Protein AF-A0A480A9K2-F1 (afdb_monomer_lite)

Foldseek 3Di:
DDDDDDDDDPVVVVVLVVVCVVVVNPDSVRVVVVVVVVVVVVVVVVVVVVVVVCVVVVDDDDDCDPVNVVVVVVVVVD

Structure (mmCIF, N/CA/C/O backbone):
data_AF-A0A480A9K2-F1
#
_entry.id   AF-A0A480A9K2-F1
#
loop_
_atom_site.group_PDB
_atom_site.id
_atom_site.type_symbol
_atom_site.label_atom_id
_atom_site.label_alt_id
_atom_site.label_comp_id
_atom_site.label_asym_id
_atom_site.label_entity_id
_atom_site.label_seq_id
_atom_site.pdbx_PDB_ins_code
_atom_site.Cartn_x
_atom_site.Cartn_y
_atom_site.Cartn_z
_atom_site.occupancy
_atom_site.B_iso_or_equiv
_atom_site.auth_seq_id
_atom_site.auth_comp_id
_atom_site.auth_asym_id
_atom_site.auth_atom_id
_atom_site.pdbx_PDB_model_num
ATOM 1 N N . MET A 1 1 ? -9.777 11.366 -16.431 1.00 65.69 1 MET A N 1
ATOM 2 C CA . MET A 1 1 ? -8.662 11.230 -15.460 1.00 65.69 1 MET A CA 1
ATOM 3 C C . MET A 1 1 ? -7.786 12.468 -15.539 1.00 65.69 1 MET A C 1
ATOM 5 O O . MET A 1 1 ? -7.709 13.048 -16.614 1.00 65.69 1 MET A O 1
ATOM 9 N N . LYS A 1 2 ? -7.140 12.866 -14.437 1.00 84.81 2 LYS A N 1
ATOM 10 C CA . LYS A 1 2 ? -6.058 13.862 -14.463 1.00 84.81 2 LYS A CA 1
ATOM 11 C C . LYS A 1 2 ? -4.731 13.152 -14.749 1.00 84.81 2 LYS A C 1
ATOM 13 O O . LYS A 1 2 ? -4.538 12.036 -14.272 1.00 84.81 2 LYS A O 1
ATOM 18 N N . SER A 1 3 ? -3.857 13.773 -15.535 1.00 89.75 3 SER A N 1
ATOM 19 C CA . SER A 1 3 ? -2.518 13.257 -15.830 1.00 89.75 3 SER A CA 1
ATOM 20 C C . SER A 1 3 ? -1.527 13.638 -14.729 1.00 89.75 3 SER A C 1
ATOM 22 O O . SER A 1 3 ? -1.612 14.726 -14.161 1.00 89.75 3 SER A O 1
ATOM 24 N N . MET A 1 4 ? -0.567 12.755 -14.466 1.00 91.50 4 MET A N 1
ATOM 25 C CA . MET A 1 4 ? 0.582 12.995 -13.595 1.00 91.50 4 MET A CA 1
ATOM 26 C C . MET A 1 4 ? 1.834 12.569 -14.362 1.00 91.50 4 MET A C 1
ATOM 28 O O . MET A 1 4 ? 1.866 11.464 -14.899 1.00 91.50 4 MET A O 1
ATOM 32 N N . ASN A 1 5 ? 2.838 13.443 -14.425 1.00 93.00 5 ASN A N 1
ATOM 33 C CA . ASN A 1 5 ? 4.120 13.146 -15.061 1.00 93.00 5 ASN A CA 1
ATOM 34 C C . ASN A 1 5 ? 5.135 12.794 -13.976 1.00 93.00 5 ASN A C 1
ATOM 36 O O . ASN A 1 5 ? 5.250 13.519 -12.988 1.00 93.00 5 ASN A O 1
ATOM 40 N N . ILE A 1 6 ? 5.854 11.692 -14.162 1.00 89.81 6 ILE A N 1
ATOM 41 C CA . ILE A 1 6 ? 6.842 11.194 -13.206 1.00 89.81 6 ILE A CA 1
ATOM 42 C C . ILE A 1 6 ? 8.127 10.916 -13.983 1.00 89.81 6 ILE A C 1
ATOM 44 O O . ILE A 1 6 ? 8.109 10.158 -14.951 1.00 89.81 6 ILE A O 1
ATOM 48 N N . SER A 1 7 ? 9.231 11.529 -13.561 1.00 95.44 7 SER A N 1
ATOM 49 C CA . SER A 1 7 ? 10.561 11.229 -14.096 1.00 95.44 7 SER A CA 1
ATOM 50 C C . SER A 1 7 ? 11.180 10.091 -13.297 1.00 95.44 7 SER A C 1
ATOM 52 O O . SER A 1 7 ? 11.226 10.154 -12.070 1.00 95.44 7 SER A O 1
ATOM 54 N N . LEU A 1 8 ? 11.664 9.065 -13.992 1.00 94.94 8 LEU A N 1
ATOM 55 C CA . LEU A 1 8 ? 12.274 7.879 -13.398 1.00 94.94 8 LEU A CA 1
ATOM 56 C C . LEU A 1 8 ? 13.610 7.581 -14.094 1.00 94.94 8 LEU A C 1
ATOM 58 O O . LEU A 1 8 ? 13.703 7.798 -15.306 1.00 94.94 8 LEU A O 1
ATOM 62 N N . PRO A 1 9 ? 14.621 7.072 -13.366 1.00 98.06 9 PRO A N 1
ATOM 63 C CA . PRO A 1 9 ? 15.803 6.470 -13.975 1.00 98.06 9 PRO A CA 1
ATOM 64 C C . PRO A 1 9 ? 15.422 5.302 -14.889 1.00 98.06 9 PRO A C 1
ATOM 66 O O . PRO A 1 9 ? 14.420 4.626 -14.645 1.00 98.06 9 PRO A O 1
ATOM 69 N N . ASP A 1 10 ? 16.254 5.025 -15.892 1.00 97.50 10 ASP A N 1
ATOM 70 C CA . ASP A 1 10 ? 15.987 3.965 -16.874 1.00 97.50 10 ASP A CA 1
ATOM 71 C C . ASP A 1 10 ? 15.800 2.598 -16.206 1.00 97.50 10 ASP A C 1
ATOM 73 O O . ASP A 1 10 ? 14.830 1.906 -16.488 1.00 97.50 10 ASP A O 1
ATOM 77 N N . THR A 1 11 ? 16.607 2.286 -15.190 1.00 98.00 11 THR A N 1
ATOM 78 C CA . THR A 1 11 ? 16.492 1.034 -14.424 1.00 98.00 11 THR A CA 1
ATOM 79 C C . THR A 1 11 ? 15.129 0.847 -13.753 1.00 98.00 11 THR A C 1
ATOM 81 O O . THR A 1 11 ? 14.635 -0.274 -13.648 1.00 98.00 11 THR A O 1
ATOM 84 N N . MET A 1 12 ? 14.493 1.931 -13.297 1.00 97.75 12 MET A N 1
ATOM 85 C CA . MET A 1 12 ? 13.147 1.861 -12.727 1.00 97.75 12 MET A CA 1
ATOM 86 C C . MET A 1 12 ? 12.088 1.697 -13.814 1.00 97.75 12 MET A C 1
ATOM 88 O O . MET A 1 12 ? 11.097 1.005 -13.582 1.00 97.75 12 MET A O 1
ATOM 92 N N . ARG A 1 13 ? 12.280 2.318 -14.985 1.00 95.81 13 ARG A N 1
ATOM 93 C CA . ARG A 1 13 ? 11.380 2.143 -16.130 1.00 95.81 13 ARG A CA 1
ATOM 94 C C . ARG A 1 13 ? 11.382 0.690 -16.592 1.00 95.81 13 ARG A C 1
ATOM 96 O O . ARG A 1 13 ? 10.305 0.109 -16.674 1.00 95.81 13 ARG A O 1
ATOM 103 N N . ASP A 1 14 ? 12.561 0.107 -16.789 1.00 97.62 14 ASP A N 1
ATOM 104 C CA . ASP A 1 14 ? 12.719 -1.275 -17.257 1.00 97.62 14 ASP A CA 1
ATOM 105 C C . ASP A 1 14 ? 12.032 -2.262 -16.304 1.00 97.62 14 ASP A C 1
ATOM 107 O O . ASP A 1 14 ? 11.254 -3.116 -16.727 1.00 97.62 14 ASP A O 1
ATOM 111 N N . TYR A 1 15 ? 12.228 -2.078 -14.993 1.00 97.62 15 TYR A N 1
ATOM 112 C CA . TYR A 1 15 ? 11.542 -2.873 -13.974 1.00 97.62 15 TYR A CA 1
ATOM 113 C C . TYR A 1 15 ? 10.012 -2.756 -14.069 1.00 97.62 15 TYR A C 1
ATOM 115 O O . TYR A 1 15 ? 9.292 -3.748 -13.954 1.00 97.62 15 TYR A O 1
ATOM 123 N N . ILE A 1 16 ? 9.488 -1.544 -14.271 1.00 96.81 16 ILE A N 1
ATOM 124 C CA . ILE A 1 16 ? 8.045 -1.319 -14.398 1.00 96.81 16 ILE A CA 1
ATOM 125 C C . ILE A 1 16 ? 7.497 -1.994 -15.659 1.00 96.81 16 ILE A C 1
ATOM 127 O O . ILE A 1 16 ? 6.439 -2.619 -15.597 1.00 96.81 16 ILE A O 1
ATOM 131 N N . GLU A 1 17 ? 8.198 -1.883 -16.785 1.00 95.94 17 GLU A N 1
ATOM 132 C CA . GLU A 1 17 ? 7.808 -2.519 -18.046 1.00 95.94 17 GLU A CA 1
ATOM 133 C C . GLU A 1 17 ? 7.789 -4.048 -17.921 1.00 95.94 17 GLU A C 1
ATOM 135 O O . GLU A 1 17 ? 6.827 -4.689 -18.351 1.00 95.94 17 GLU A O 1
ATOM 140 N N . GLU A 1 18 ? 8.773 -4.631 -17.232 1.00 97.69 18 GLU A N 1
ATOM 141 C CA . GLU A 1 18 ? 8.792 -6.057 -16.903 1.00 97.69 18 GLU A CA 1
ATOM 142 C C . GLU A 1 18 ? 7.585 -6.457 -16.037 1.00 97.69 18 GLU A C 1
ATOM 144 O O . GLU A 1 18 ? 6.899 -7.434 -16.346 1.00 97.69 18 GLU A O 1
ATOM 149 N N . GLN A 1 19 ? 7.264 -5.689 -14.987 1.00 97.62 19 GLN A N 1
ATOM 150 C CA . GLN A 1 19 ? 6.094 -5.964 -14.143 1.00 97.62 19 GLN A CA 1
ATOM 151 C C . GLN A 1 19 ? 4.774 -5.858 -14.917 1.00 97.62 19 GLN A C 1
ATOM 153 O O . GLN A 1 19 ? 3.859 -6.651 -14.677 1.00 97.62 19 GLN A O 1
ATOM 158 N N . VAL A 1 20 ? 4.667 -4.905 -15.847 1.00 97.81 20 VAL A N 1
ATOM 159 C CA . VAL A 1 20 ? 3.507 -4.761 -16.738 1.00 97.81 20 VAL A CA 1
ATOM 160 C C . VAL A 1 20 ? 3.339 -6.009 -17.599 1.00 97.81 20 VAL A C 1
ATOM 162 O O . VAL A 1 20 ? 2.250 -6.582 -17.617 1.00 97.81 20 VAL A O 1
ATOM 165 N N . ALA A 1 21 ? 4.416 -6.474 -18.236 1.00 97.19 21 ALA A N 1
ATOM 166 C CA . ALA A 1 21 ? 4.391 -7.663 -19.082 1.00 97.19 21 ALA A CA 1
ATOM 167 C C . ALA A 1 21 ? 4.082 -8.944 -18.287 1.00 97.19 21 ALA A C 1
ATOM 169 O O . ALA A 1 21 ? 3.192 -9.706 -18.662 1.00 97.19 21 ALA A O 1
ATOM 170 N N . GLN A 1 22 ? 4.768 -9.168 -17.162 1.00 97.06 22 GLN A N 1
ATOM 171 C CA . GLN A 1 22 ? 4.625 -10.386 -16.355 1.00 97.06 22 GLN A CA 1
ATOM 172 C C . GLN A 1 22 ? 3.240 -10.531 -15.725 1.00 97.06 22 GLN A C 1
ATOM 174 O O . GLN A 1 22 ? 2.721 -11.640 -15.616 1.00 97.06 22 GLN A O 1
ATOM 179 N N . ARG A 1 23 ? 2.641 -9.418 -15.290 1.00 95.00 23 ARG A N 1
ATOM 180 C CA . ARG A 1 23 ? 1.330 -9.419 -14.625 1.00 95.00 23 ARG A CA 1
ATOM 181 C C . ARG A 1 23 ? 0.168 -9.176 -15.591 1.00 95.00 23 ARG A C 1
ATOM 183 O O . ARG A 1 23 ? -0.975 -9.135 -15.146 1.00 95.00 23 ARG A O 1
ATOM 190 N N . GLY A 1 24 ? 0.449 -9.040 -16.890 1.00 94.44 24 GLY A N 1
ATOM 191 C CA . GLY A 1 24 ? -0.560 -8.896 -17.939 1.00 94.44 24 GLY A CA 1
ATOM 192 C C . GLY A 1 24 ? -1.303 -7.558 -17.919 1.00 94.44 24 GLY A C 1
ATOM 193 O O . GLY A 1 24 ? -2.452 -7.498 -18.351 1.00 94.44 24 GLY A O 1
ATOM 194 N N . TYR A 1 25 ? -0.681 -6.493 -17.406 1.00 96.81 25 TYR A N 1
ATOM 195 C CA . TYR A 1 25 ? -1.288 -5.164 -17.431 1.00 96.81 25 TYR A CA 1
ATOM 196 C C . TYR A 1 25 ? -1.272 -4.587 -18.848 1.00 96.81 25 TYR A C 1
ATOM 198 O O . TYR A 1 25 ? -0.317 -4.752 -19.604 1.00 96.81 25 TYR A O 1
ATOM 206 N N . SER A 1 26 ? -2.312 -3.832 -19.192 1.00 94.00 26 SER A N 1
ATOM 207 C CA . SER A 1 26 ? -2.436 -3.177 -20.499 1.00 94.00 26 SER A CA 1
ATOM 208 C C . SER A 1 26 ? -1.595 -1.902 -20.621 1.00 94.00 26 SER A C 1
ATOM 210 O O . SER A 1 26 ? -1.375 -1.400 -21.722 1.00 94.00 26 SER A O 1
ATOM 212 N N . SER A 1 27 ? -1.155 -1.332 -19.492 1.00 95.38 27 SER A N 1
ATOM 213 C CA . SER A 1 27 ? -0.357 -0.106 -19.460 1.00 95.38 27 SER A CA 1
ATOM 214 C C . SER A 1 27 ? 0.380 0.087 -18.136 1.00 95.38 27 SER A C 1
ATOM 216 O O . SER A 1 27 ? -0.060 -0.365 -17.078 1.00 95.38 27 SER A O 1
ATOM 218 N N . VAL A 1 28 ? 1.440 0.897 -18.173 1.00 94.94 28 VAL A N 1
ATOM 219 C CA . VAL A 1 28 ? 2.136 1.390 -16.973 1.00 94.94 28 VAL A CA 1
ATOM 220 C C . VAL A 1 28 ? 1.170 2.106 -16.024 1.00 94.94 28 VAL A C 1
ATOM 222 O O . VAL A 1 28 ? 1.204 1.894 -14.815 1.00 94.94 28 VAL A O 1
ATOM 225 N N . SER A 1 29 ? 0.246 2.917 -16.549 1.00 94.88 29 SER A N 1
ATOM 226 C CA . SER A 1 29 ? -0.735 3.610 -15.708 1.00 94.88 29 SER A CA 1
ATOM 227 C C . SER A 1 29 ? -1.675 2.652 -14.975 1.00 94.88 29 SER A C 1
ATOM 229 O O . SER A 1 29 ? -2.151 2.980 -13.892 1.00 94.88 29 SER A O 1
ATOM 231 N N . GLU A 1 30 ? -1.993 1.493 -15.553 1.00 95.38 30 GLU A N 1
ATOM 232 C CA . GLU A 1 30 ? -2.785 0.467 -14.873 1.00 95.38 30 GLU A CA 1
ATOM 233 C C . GLU A 1 30 ? -2.023 -0.118 -13.688 1.00 95.38 30 GLU A C 1
ATOM 235 O O . GLU A 1 30 ? -2.546 -0.100 -12.573 1.00 95.38 30 GLU A O 1
ATOM 240 N N . TYR A 1 31 ? -0.763 -0.498 -13.907 1.00 96.12 31 TYR A N 1
ATOM 241 C CA . TYR A 1 31 ? 0.124 -0.969 -12.849 1.00 96.12 31 TYR A CA 1
ATOM 242 C C . TYR A 1 31 ? 0.241 0.042 -11.696 1.00 96.12 31 TYR A C 1
ATOM 244 O O . TYR A 1 31 ? 0.034 -0.311 -10.537 1.00 96.12 31 TYR A O 1
ATOM 252 N N . PHE A 1 32 ? 0.465 1.325 -11.996 1.00 95.62 32 PHE A N 1
ATOM 253 C CA . PHE A 1 32 ? 0.546 2.365 -10.963 1.00 95.62 32 PHE A CA 1
ATOM 254 C C . PHE A 1 32 ? -0.757 2.554 -10.183 1.00 95.62 32 PHE A C 1
ATOM 256 O O . PHE A 1 32 ? -0.719 2.736 -8.968 1.00 95.62 32 PHE A O 1
ATOM 263 N N . ARG A 1 33 ? -1.921 2.512 -10.845 1.00 95.31 33 ARG A N 1
ATOM 264 C CA . ARG A 1 33 ? -3.210 2.615 -10.138 1.00 95.31 33 ARG A CA 1
ATOM 265 C C . ARG A 1 33 ? -3.395 1.458 -9.167 1.00 95.31 33 ARG A C 1
ATOM 267 O O . ARG A 1 33 ? -3.932 1.671 -8.084 1.00 95.31 33 ARG A O 1
ATOM 274 N N . GLU A 1 34 ? -2.955 0.263 -9.543 1.00 96.62 34 GLU A N 1
ATOM 275 C CA . GLU A 1 34 ? -3.015 -0.894 -8.659 1.00 96.62 34 GLU A CA 1
ATOM 276 C C . GLU A 1 34 ? -2.053 -0.760 -7.474 1.00 96.62 34 GLU A C 1
ATOM 278 O O . GLU A 1 34 ? -2.476 -0.948 -6.336 1.00 96.62 34 GLU A O 1
ATOM 283 N N . LEU A 1 35 ? -0.813 -0.309 -7.696 1.00 96.69 35 LEU A N 1
ATOM 284 C CA . LEU A 1 35 ? 0.119 -0.010 -6.601 1.00 96.69 35 LEU A CA 1
ATOM 285 C C . LEU A 1 35 ? -0.452 1.012 -5.608 1.00 96.69 35 LEU A C 1
ATOM 287 O O . LEU A 1 35 ? -0.336 0.826 -4.400 1.00 96.69 35 LEU A O 1
ATOM 291 N N . VAL A 1 36 ? -1.120 2.063 -6.096 1.00 96.62 36 VAL A N 1
ATOM 292 C CA . VAL A 1 36 ? -1.767 3.060 -5.226 1.00 96.62 36 VAL A CA 1
ATOM 293 C C . VAL A 1 36 ? -2.897 2.437 -4.403 1.00 96.62 36 VAL A C 1
ATOM 295 O O . VAL A 1 36 ? -3.014 2.729 -3.215 1.00 96.62 36 VAL A O 1
ATOM 298 N N . ARG A 1 37 ? -3.719 1.557 -4.989 1.00 97.75 37 ARG A N 1
ATOM 299 C CA . ARG A 1 37 ? -4.767 0.846 -4.232 1.00 97.75 37 ARG A CA 1
ATOM 300 C C . ARG A 1 37 ? -4.177 -0.080 -3.174 1.00 97.75 37 ARG A C 1
ATOM 302 O O . ARG A 1 37 ? -4.718 -0.165 -2.073 1.00 97.75 37 ARG A O 1
ATOM 309 N N . GLN A 1 38 ? -3.075 -0.753 -3.490 1.00 97.94 38 GLN A N 1
ATOM 310 C CA . GLN A 1 38 ? -2.371 -1.615 -2.545 1.00 97.94 38 GLN A CA 1
ATOM 311 C C . GLN A 1 38 ? -1.776 -0.812 -1.385 1.00 97.94 38 GLN A C 1
ATOM 313 O O . GLN A 1 38 ? -1.980 -1.200 -0.236 1.00 97.94 38 GLN A O 1
ATOM 318 N N . ASP A 1 39 ? -1.143 0.334 -1.658 1.00 98.31 39 ASP A N 1
ATOM 319 C CA . ASP A 1 39 ? -0.651 1.262 -0.628 1.00 98.31 39 ASP A CA 1
ATOM 320 C C . ASP A 1 39 ? -1.791 1.761 0.275 1.00 98.31 39 ASP A C 1
ATOM 322 O O . ASP A 1 39 ? -1.693 1.692 1.499 1.00 98.31 39 ASP A O 1
ATOM 326 N N . GLN A 1 40 ? -2.921 2.175 -0.309 1.00 98.31 40 GLN A N 1
ATOM 327 C CA . GLN A 1 40 ? -4.101 2.593 0.457 1.00 98.31 40 GLN A CA 1
ATOM 328 C C . GLN A 1 40 ? -4.630 1.476 1.361 1.00 98.31 40 GLN A C 1
ATOM 330 O O . GLN A 1 40 ? -4.910 1.709 2.538 1.00 98.31 40 GLN A O 1
ATOM 335 N N . LYS A 1 41 ? -4.744 0.252 0.834 1.00 98.25 41 LYS A N 1
ATOM 336 C CA . LYS A 1 41 ? -5.194 -0.913 1.603 1.00 98.25 41 LYS A CA 1
ATOM 337 C C . LYS A 1 41 ? -4.230 -1.241 2.742 1.00 98.25 41 LYS A C 1
ATOM 339 O O . LYS A 1 41 ? -4.679 -1.559 3.842 1.00 98.25 41 LYS A O 1
ATOM 344 N N . GLN A 1 42 ? -2.927 -1.166 2.484 1.00 98.31 42 GLN A N 1
ATOM 345 C CA . GLN A 1 42 ? -1.902 -1.432 3.485 1.00 98.31 42 GLN A CA 1
ATOM 346 C C . GLN A 1 42 ? -1.950 -0.393 4.612 1.00 98.31 42 GLN A C 1
ATOM 348 O O . GLN A 1 42 ? -2.024 -0.774 5.777 1.00 98.31 42 GLN A O 1
ATOM 353 N N . LYS A 1 43 ? -2.053 0.898 4.281 1.00 97.94 43 LYS A N 1
ATOM 354 C CA . LYS A 1 43 ? -2.210 1.974 5.274 1.00 97.94 43 LYS A CA 1
ATOM 355 C C . LYS A 1 43 ? -3.486 1.836 6.099 1.00 97.94 43 LYS A C 1
ATOM 357 O O . LYS A 1 43 ? -3.445 1.998 7.314 1.00 97.94 43 LYS A O 1
ATOM 362 N N . ALA A 1 44 ? -4.608 1.485 5.470 1.00 97.69 44 ALA A N 1
ATOM 363 C CA . ALA A 1 44 ? -5.858 1.238 6.190 1.00 97.69 44 ALA A CA 1
ATOM 364 C C . ALA A 1 44 ? -5.728 0.060 7.174 1.00 97.69 44 ALA A C 1
ATOM 366 O O . ALA A 1 44 ? -6.236 0.115 8.294 1.00 97.69 44 ALA A O 1
ATOM 367 N N . LYS A 1 45 ? -5.007 -0.999 6.781 1.00 97.88 45 LYS A N 1
ATOM 368 C CA . LYS A 1 45 ? -4.713 -2.139 7.656 1.00 97.88 45 LYS 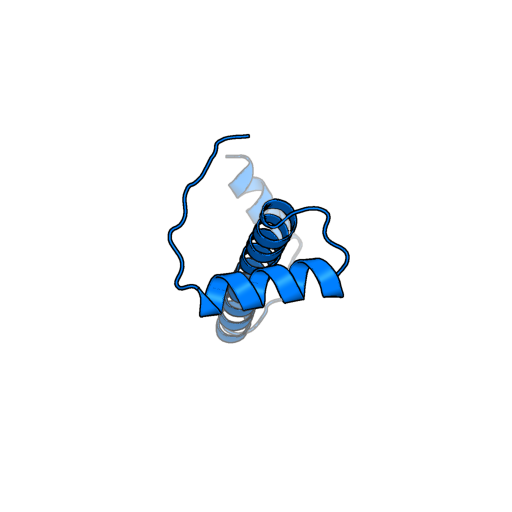A CA 1
ATOM 369 C C . LYS A 1 45 ? -3.826 -1.738 8.837 1.00 97.88 45 LYS A C 1
ATOM 371 O O . LYS A 1 45 ? -4.109 -2.151 9.956 1.00 97.88 45 LYS A O 1
ATOM 376 N N . GLU A 1 46 ? -2.783 -0.948 8.602 1.00 97.62 46 GLU A N 1
ATOM 377 C CA . GLU A 1 46 ? -1.896 -0.443 9.658 1.00 97.62 46 GLU A CA 1
ATOM 378 C C . GLU A 1 46 ? -2.657 0.431 10.660 1.00 97.62 46 GLU A C 1
ATOM 380 O O . GLU A 1 46 ? -2.521 0.246 11.866 1.00 97.62 46 GLU A O 1
ATOM 385 N N . GLN A 1 47 ? -3.531 1.317 10.177 1.00 97.12 47 GLN A N 1
ATOM 386 C CA . GLN A 1 47 ? -4.399 2.126 11.037 1.00 97.12 47 GLN A CA 1
ATOM 387 C C . GLN A 1 47 ? -5.319 1.261 11.903 1.00 97.12 47 GLN A C 1
ATOM 389 O O . GLN A 1 47 ? -5.414 1.485 13.109 1.00 97.12 47 GLN A O 1
ATOM 394 N N . LEU A 1 48 ? -5.955 0.242 11.316 1.00 97.31 48 LEU A N 1
ATOM 395 C CA . LEU A 1 48 ? -6.788 -0.697 12.067 1.00 97.31 48 LEU A CA 1
ATOM 396 C C . LEU A 1 48 ? -5.981 -1.428 13.148 1.00 97.31 48 LEU A C 1
ATOM 398 O O . LEU A 1 48 ? -6.444 -1.551 14.277 1.00 97.31 48 LEU A O 1
ATOM 402 N N . GLN A 1 49 ? -4.774 -1.896 12.824 1.00 97.19 49 GLN A N 1
ATOM 403 C CA . GLN A 1 49 ? -3.904 -2.565 13.795 1.00 97.19 49 GLN A CA 1
ATOM 404 C C . GLN A 1 49 ? -3.536 -1.649 14.963 1.00 97.19 49 GLN A C 1
ATOM 406 O O . GLN A 1 49 ? -3.581 -2.093 16.108 1.00 97.19 49 GLN A O 1
ATOM 411 N N . THR A 1 50 ? -3.237 -0.378 14.694 1.00 96.88 50 THR A N 1
ATOM 412 C CA . THR A 1 50 ? -2.969 0.615 15.741 1.00 96.88 50 THR A CA 1
ATOM 413 C C . THR A 1 50 ? -4.165 0.782 16.678 1.00 96.88 50 THR A C 1
ATOM 415 O O . THR A 1 50 ? -3.985 0.708 17.889 1.00 96.88 50 THR A O 1
ATOM 418 N N . LEU A 1 51 ? -5.383 0.918 16.143 1.00 96.44 51 LEU A N 1
ATOM 419 C CA . LEU A 1 51 ? -6.600 1.051 16.957 1.00 96.44 51 LEU A CA 1
ATOM 420 C C . LEU A 1 51 ? -6.883 -0.201 17.799 1.00 96.44 51 LEU A C 1
ATOM 422 O O . LEU A 1 51 ? -7.294 -0.100 18.953 1.00 96.44 51 LEU A O 1
ATOM 426 N N . LEU A 1 52 ? -6.638 -1.392 17.246 1.00 95.19 52 LEU A N 1
ATOM 427 C CA . LEU A 1 52 ? -6.777 -2.640 17.999 1.00 95.19 52 LEU A CA 1
ATOM 428 C C . LEU A 1 52 ? -5.765 -2.717 19.146 1.00 95.19 52 LEU A C 1
ATOM 430 O O . LEU A 1 52 ? -6.127 -3.116 20.248 1.00 95.19 52 LEU A O 1
ATOM 434 N N . LEU A 1 53 ? -4.512 -2.317 18.915 1.00 95.94 53 LEU A N 1
ATOM 435 C CA . LEU A 1 53 ? -3.498 -2.265 19.969 1.00 95.94 53 LEU A CA 1
ATOM 436 C C . LEU A 1 53 ? -3.847 -1.233 21.042 1.00 95.94 53 LEU A C 1
ATOM 438 O O . LEU A 1 53 ? -3.674 -1.514 22.224 1.00 95.94 53 LEU A O 1
ATOM 442 N N . GLU A 1 54 ? -4.350 -0.063 20.655 1.00 95.00 54 GLU A N 1
ATOM 443 C CA . GLU A 1 54 ? -4.831 0.947 21.600 1.00 95.00 54 GLU A CA 1
ATOM 444 C C . GLU A 1 54 ? -5.950 0.383 22.481 1.00 95.00 54 GLU A C 1
ATOM 446 O O . GLU A 1 54 ? -5.860 0.460 23.703 1.00 95.00 54 GLU A O 1
ATOM 451 N N . SER A 1 55 ? -6.939 -0.282 21.879 1.00 90.62 55 SER A N 1
ATOM 452 C CA . SER A 1 55 ? -8.038 -0.919 22.610 1.00 90.62 55 SER A CA 1
ATOM 453 C C . SER A 1 55 ? -7.575 -2.052 23.530 1.00 90.62 55 SER A C 1
ATOM 455 O O . SER A 1 55 ? -8.091 -2.186 24.634 1.00 90.62 55 SER A O 1
ATOM 457 N N . LEU A 1 56 ? -6.597 -2.867 23.124 1.00 91.25 56 LEU A N 1
ATOM 458 C CA . LEU A 1 56 ? -6.038 -3.904 24.000 1.00 91.25 56 LEU A CA 1
ATOM 459 C C . LEU A 1 56 ? -5.290 -3.306 25.200 1.00 91.25 56 LEU A C 1
ATOM 461 O O . LEU A 1 56 ? -5.240 -3.917 26.265 1.00 91.25 56 LEU A O 1
ATOM 465 N N . ASN A 1 57 ? -4.722 -2.112 25.032 1.00 93.00 57 ASN A N 1
ATOM 466 C CA . ASN A 1 57 ? -3.996 -1.401 26.079 1.00 93.00 57 ASN A CA 1
ATOM 467 C C . ASN A 1 57 ? -4.887 -0.452 26.902 1.00 93.00 57 ASN A C 1
ATOM 469 O O . ASN A 1 57 ? -4.413 0.093 27.898 1.00 93.00 57 ASN A O 1
ATOM 473 N N . SER A 1 58 ? -6.162 -0.255 26.536 1.00 89.94 58 SER A N 1
ATOM 474 C CA . SER A 1 58 ? -7.058 0.709 27.196 1.00 89.94 58 SER A CA 1
ATOM 475 C C . SER A 1 58 ? -7.631 0.224 28.535 1.00 89.94 58 SER A C 1
ATOM 477 O O . SER A 1 58 ? -8.414 0.935 29.161 1.00 89.94 58 SER A O 1
ATOM 479 N N . GLY A 1 59 ? -7.238 -0.965 28.995 1.00 87.56 59 GLY A N 1
ATOM 480 C CA . GLY A 1 59 ? -7.643 -1.534 30.280 1.00 87.56 59 GLY A CA 1
ATOM 481 C C . GLY A 1 59 ? -8.674 -2.653 30.152 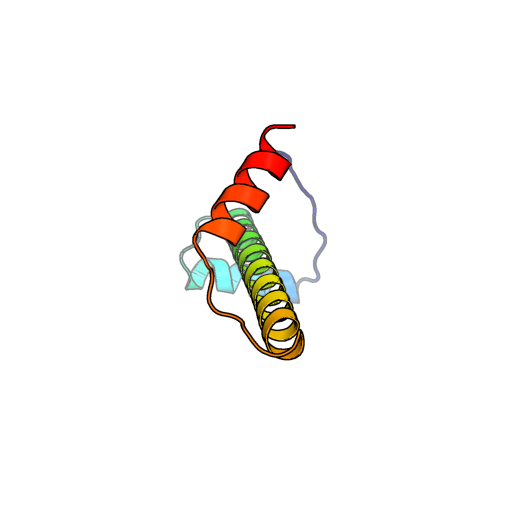1.00 87.56 59 GLY A C 1
ATOM 482 O O . GLY A 1 59 ? -8.873 -3.228 29.085 1.00 87.56 59 GLY A O 1
ATOM 483 N N . ASN A 1 60 ? -9.304 -3.003 31.274 1.00 87.38 60 ASN A N 1
ATOM 484 C CA . ASN A 1 60 ? -10.231 -4.131 31.331 1.00 87.38 60 ASN A CA 1
ATOM 485 C C . ASN A 1 60 ? -11.528 -3.823 30.578 1.00 87.38 60 ASN A C 1
ATOM 487 O O . ASN A 1 60 ? -12.150 -2.784 30.790 1.00 87.38 60 ASN A O 1
ATOM 491 N N . THR A 1 61 ? -11.972 -4.770 29.759 1.00 86.38 61 THR A N 1
ATOM 492 C CA . THR A 1 61 ? -13.289 -4.715 29.125 1.00 86.38 61 THR A CA 1
ATOM 493 C C . THR A 1 61 ? -14.385 -4.937 30.167 1.00 86.38 61 THR A C 1
ATOM 495 O O . THR A 1 61 ? -14.308 -5.893 30.942 1.00 86.38 61 THR A O 1
ATOM 498 N N . THR A 1 62 ? -15.419 -4.101 30.160 1.00 89.31 62 THR A N 1
ATOM 499 C CA . THR A 1 62 ? -16.655 -4.315 30.926 1.00 89.31 62 THR A CA 1
ATOM 500 C C . THR A 1 62 ? -17.742 -4.905 30.030 1.00 89.31 62 THR A C 1
ATOM 502 O O . THR A 1 62 ? -17.709 -4.745 28.809 1.00 89.31 62 THR A O 1
ATOM 505 N N . GLU A 1 63 ? -18.704 -5.612 30.622 1.00 92.81 63 GLU A N 1
ATOM 506 C CA . GLU A 1 63 ? -19.884 -6.071 29.890 1.00 92.81 63 GLU A CA 1
ATOM 507 C C . GLU A 1 63 ? -20.715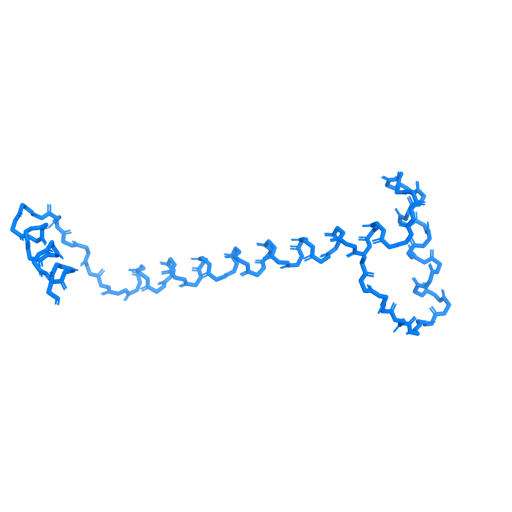 -4.864 29.437 1.00 92.81 63 GLU A C 1
ATOM 509 O O . GLU A 1 63 ? -20.920 -3.931 30.209 1.00 92.81 63 GL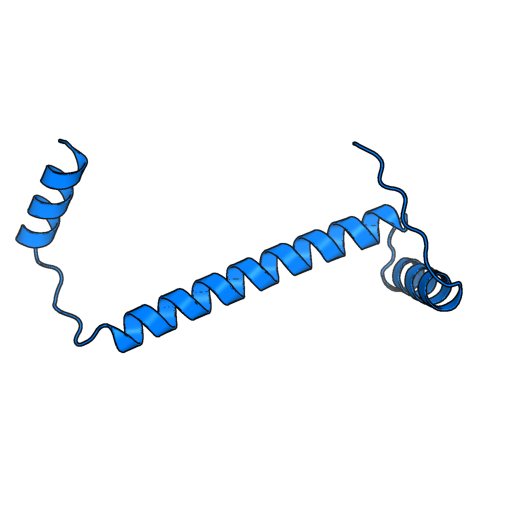U A O 1
ATOM 514 N N . MET A 1 64 ? -21.176 -4.883 28.186 1.00 94.25 64 MET A N 1
ATOM 515 C CA . MET A 1 64 ? -22.055 -3.844 27.654 1.00 94.25 64 MET A CA 1
ATOM 516 C C . MET A 1 64 ? -23.479 -4.074 28.170 1.00 94.25 64 MET A C 1
ATOM 518 O O . MET A 1 64 ? -24.128 -5.052 27.790 1.00 94.25 64 MET A O 1
ATOM 522 N N . THR A 1 65 ? -23.978 -3.174 29.012 1.00 96.69 65 THR A N 1
ATOM 523 C CA . THR A 1 65 ? -25.299 -3.286 29.63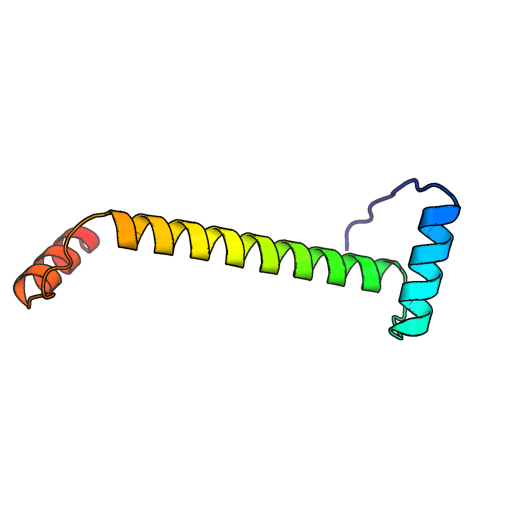8 1.00 96.69 65 THR A CA 1
ATOM 524 C C . THR A 1 65 ? -26.390 -2.587 28.826 1.00 96.69 65 THR A C 1
ATOM 526 O O . THR A 1 65 ? -26.135 -1.789 27.924 1.00 96.69 65 THR A O 1
ATOM 529 N N . ALA A 1 66 ? -27.655 -2.863 29.158 1.00 96.06 66 ALA A N 1
ATOM 530 C CA . ALA A 1 66 ? -28.786 -2.158 28.555 1.00 96.06 66 ALA A CA 1
ATOM 531 C C . ALA A 1 66 ? -28.779 -0.648 28.862 1.00 96.06 66 ALA A C 1
ATOM 533 O O . ALA A 1 66 ? -29.242 0.131 28.029 1.00 96.06 66 ALA A O 1
ATOM 534 N N . GLN A 1 67 ? -28.245 -0.248 30.024 1.00 95.62 67 GLN A N 1
ATOM 535 C CA . GLN A 1 67 ? -28.127 1.159 30.410 1.00 95.62 67 GLN A CA 1
ATOM 536 C C . GLN A 1 67 ? -27.067 1.869 29.565 1.00 95.62 67 GLN A C 1
ATOM 538 O O . GLN A 1 67 ? -27.360 2.929 29.023 1.00 95.62 67 GLN A O 1
ATOM 543 N N . ASP A 1 68 ? -25.907 1.239 29.343 1.00 94.88 68 ASP A N 1
ATOM 544 C CA . ASP A 1 68 ? -24.853 1.795 28.479 1.00 94.88 68 ASP A CA 1
ATOM 545 C C . ASP A 1 68 ? -25.389 2.090 27.068 1.00 94.88 68 ASP A C 1
ATOM 547 O O . ASP A 1 68 ? -25.125 3.140 26.481 1.00 94.88 68 ASP A O 1
ATOM 551 N N . TRP A 1 69 ? -26.211 1.185 26.526 1.00 95.38 69 TRP A N 1
ATOM 552 C CA . TRP A 1 69 ? -26.865 1.380 25.232 1.00 95.38 69 TRP A CA 1
ATOM 553 C C . TRP A 1 69 ? -27.864 2.542 25.213 1.00 95.38 69 TRP A C 1
ATOM 555 O O . TRP A 1 69 ? -28.009 3.191 24.174 1.00 95.38 69 TRP A O 1
ATOM 565 N N . GLU A 1 70 ? -28.593 2.769 26.306 1.00 96.25 70 GLU A N 1
ATOM 566 C CA . GLU A 1 70 ? -29.515 3.901 26.412 1.00 96.25 70 GLU A CA 1
ATOM 567 C C . GLU A 1 70 ? -28.749 5.220 26.494 1.00 96.25 70 GLU A C 1
ATOM 569 O O . GLU A 1 70 ? -29.047 6.142 25.736 1.00 96.25 70 GLU A O 1
ATOM 574 N N . ASP A 1 71 ? -27.691 5.265 27.303 1.00 95.44 71 ASP A N 1
ATOM 575 C CA . ASP A 1 71 ? -26.835 6.439 27.461 1.00 95.44 71 ASP A CA 1
ATOM 576 C C . ASP A 1 71 ? -26.181 6.838 26.123 1.00 95.44 71 ASP A C 1
ATOM 578 O O . ASP A 1 71 ? -26.210 8.011 25.737 1.00 95.44 71 ASP A O 1
ATOM 582 N N . ILE A 1 72 ? -25.676 5.864 25.349 1.00 94.81 72 ILE A N 1
ATOM 583 C CA . ILE A 1 72 ? -25.119 6.102 24.004 1.00 94.81 72 ILE A CA 1
ATOM 584 C C . ILE A 1 72 ? -26.178 6.682 23.054 1.00 94.81 72 ILE A C 1
ATOM 586 O O . ILE A 1 72 ? -25.880 7.603 22.292 1.00 94.81 72 ILE A O 1
ATOM 590 N N . ARG A 1 73 ? -27.415 6.165 23.068 1.00 95.25 73 ARG A N 1
ATOM 591 C CA . ARG A 1 73 ? -28.486 6.666 22.188 1.00 95.25 73 ARG A CA 1
ATOM 592 C C . ARG A 1 73 ? -28.875 8.099 22.524 1.00 95.25 73 ARG A C 1
ATOM 594 O O . ARG A 1 73 ? -29.017 8.899 21.603 1.00 95.25 73 ARG A O 1
ATOM 601 N N . GLN A 1 74 ? -29.011 8.420 23.808 1.00 95.38 74 GLN A N 1
ATOM 602 C CA . GLN A 1 74 ? -29.321 9.780 24.253 1.00 95.38 74 GLN A CA 1
ATOM 603 C C . GLN A 1 74 ? -28.213 10.762 23.847 1.00 95.38 74 GLN A C 1
ATOM 605 O O . GLN A 1 74 ? -28.509 11.849 23.359 1.00 95.38 74 GLN A O 1
ATOM 610 N N . ALA A 1 75 ? -26.942 10.358 23.955 1.00 93.81 75 ALA A N 1
ATOM 611 C CA . ALA A 1 75 ? -25.798 11.196 23.591 1.00 93.81 75 ALA A CA 1
ATOM 612 C C . ALA A 1 75 ? -25.692 11.515 22.086 1.00 93.81 75 ALA A C 1
ATOM 614 O O . ALA A 1 75 ? -25.123 12.539 21.727 1.00 93.81 75 ALA A O 1
ATOM 615 N N . VAL A 1 76 ? -26.209 10.648 21.207 1.00 91.56 76 VAL A N 1
ATOM 616 C CA . VAL A 1 76 ? -26.169 10.836 19.739 1.00 91.56 76 VAL A CA 1
ATOM 617 C C . VAL A 1 76 ? -27.419 11.556 19.210 1.00 91.56 76 VAL A C 1
ATOM 619 O O . VAL A 1 76 ? -27.396 12.094 18.105 1.00 91.56 76 VAL A O 1
ATOM 622 N N . GLN A 1 77 ? -28.522 11.547 19.966 1.00 83.44 77 GLN A N 1
ATOM 623 C CA . GLN A 1 77 ? -29.784 12.200 19.589 1.00 83.44 77 GLN A CA 1
ATOM 624 C C . GLN A 1 77 ? -29.893 13.667 20.043 1.00 83.44 77 GLN A C 1
ATOM 626 O O . GLN A 1 77 ? -30.832 14.344 19.615 1.00 83.44 77 GLN A O 1
ATOM 631 N N . GLY A 1 78 ? -28.971 14.143 20.887 1.00 60.41 78 GLY A N 1
ATOM 632 C CA . GLY A 1 78 ? -28.826 15.557 21.267 1.00 60.41 78 GLY A CA 1
ATOM 633 C C . GLY A 1 78 ? -27.909 16.325 20.326 1.00 60.41 78 GLY A C 1
ATOM 634 O O . GLY A 1 78 ? -28.229 17.503 20.050 1.00 60.41 78 GLY A O 1
#

Organism: NCBI:txid531300

pLDDT: mean 94.15, std 6.02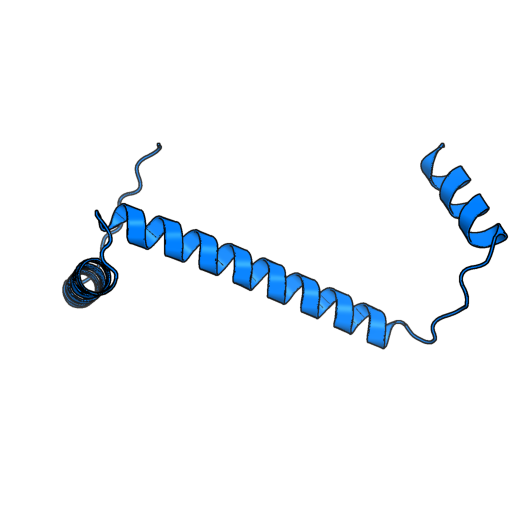, range [60.41, 98.31]

InterPro domains:
  IPR010985 Ribbon-helix-helix [SSF47598] (1-43)
  IPR022789 Antitoxin ParD [PTHR36582] (1-76)
  IPR022789 Antitoxin ParD [TIGR02606] (3-69)
  IPR038296 Antitoxin ParD superfamily [G3DSA:6.10.10.120] (10-77)

Sequence (78 aa):
MKSMNISLPDTMRDYIEEQVAQRGYSSVSEYFRELVRQDQKQKAKEQLQTLLLESLNSGNTTEMTAQDWEDIRQAVQG

Secondary structure (DSSP, 8-state):
---------HHHHHHHHHHHHHTT-S-HHHHHHHHHHHHHHHHHHHHHHHHHHHHHHS-PPPP--HHHHHHHHHHHH-

Radius of gyration: 23.1 Å; chains: 1; bounding box: 46×26×52 Å